Protein AF-A0A938DVN5-F1 (afdb_monomer)

Secondary structure (DSSP, 8-state):
-PPPPHHHHHHHHHHHHHTT--EEEEEEEETTEEEEEEEEEEEETTTTEE-----SS---GGG------

Nearest PDB structures (foldseek):
  6cb1-assembly1_I  TM=6.226E-01  e=2.591E+00  Saccharomyces cerevisiae BY4741
  5by8-assembly1_A  TM=4.103E-01  e=5.735E+00  Aspergillus nidulans FGSC A4

pLDDT: mean 74.28, std 19.25, range [41.03, 95.56]

Structure (mmCIF, N/CA/C/O backbone):
data_AF-A0A938DVN5-F1
#
_entry.id   AF-A0A938DVN5-F1
#
loop_
_atom_site.group_PDB
_atom_site.id
_atom_site.type_symbol
_atom_site.label_atom_id
_atom_site.label_alt_id
_atom_site.label_comp_id
_atom_site.label_asym_id
_atom_site.label_entity_id
_atom_site.label_seq_id
_atom_site.pdbx_PDB_ins_code
_atom_site.Cartn_x
_atom_site.Cartn_y
_atom_site.Cartn_z
_atom_site.occupancy
_atom_site.B_iso_or_equiv
_atom_site.auth_seq_id
_atom_site.auth_comp_id
_atom_site.auth_asym_id
_atom_site.auth_atom_id
_atom_site.pdbx_PDB_model_num
ATOM 1 N N . MET A 1 1 ? -13.715 6.360 3.956 1.00 69.00 1 MET A N 1
ATOM 2 C CA . MET A 1 1 ? -12.326 5.864 3.895 1.00 69.00 1 MET A CA 1
ATOM 3 C C . MET A 1 1 ? -11.493 6.958 3.252 1.00 69.00 1 MET A C 1
ATOM 5 O O . MET A 1 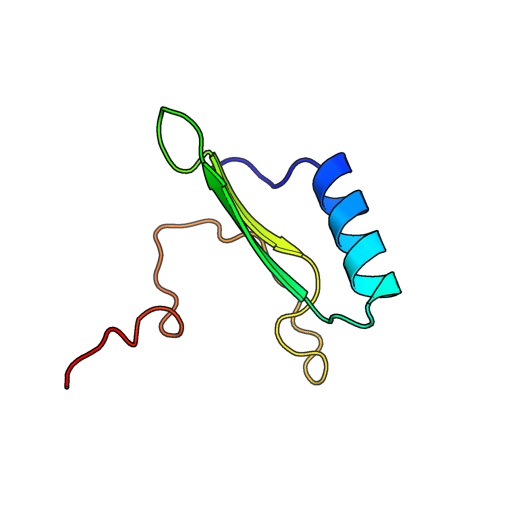1 ? -11.890 7.437 2.193 1.00 69.00 1 MET A O 1
ATOM 9 N N . GLU A 1 2 ? -10.451 7.431 3.931 1.00 80.25 2 GLU A N 1
ATOM 10 C CA . GLU A 1 2 ? -9.624 8.553 3.459 1.00 80.25 2 GLU A CA 1
ATOM 11 C C . GLU A 1 2 ? -8.711 8.105 2.300 1.00 80.25 2 GLU A C 1
ATOM 13 O O . GLU A 1 2 ? -8.389 6.917 2.207 1.00 80.25 2 GLU A O 1
ATOM 18 N N . PRO A 1 3 ? -8.311 8.999 1.376 1.00 83.06 3 PRO A N 1
ATOM 19 C CA . PRO A 1 3 ? -7.225 8.696 0.449 1.00 83.06 3 PRO A CA 1
ATOM 20 C C . PRO A 1 3 ? -5.888 8.604 1.199 1.00 83.06 3 PRO A C 1
ATOM 22 O O . PRO A 1 3 ? -5.734 9.154 2.290 1.00 83.06 3 PRO A O 1
ATOM 25 N N . ILE A 1 4 ? -4.899 7.943 0.592 1.00 87.69 4 ILE A N 1
ATOM 26 C CA . ILE A 1 4 ? -3.526 7.953 1.111 1.00 87.69 4 ILE A CA 1
ATOM 27 C C . ILE A 1 4 ? -3.034 9.414 1.116 1.00 87.69 4 ILE A C 1
ATOM 29 O O . ILE A 1 4 ? -3.161 10.091 0.093 1.00 87.69 4 ILE A O 1
ATOM 33 N N . PRO A 1 5 ? -2.478 9.926 2.230 1.00 90.69 5 PRO A N 1
ATOM 34 C CA . PRO A 1 5 ? -1.930 11.277 2.271 1.00 90.69 5 PRO A CA 1
ATOM 35 C C . PRO A 1 5 ? -0.869 11.496 1.174 1.00 90.69 5 PRO A C 1
ATOM 37 O O . PRO A 1 5 ? 0.042 10.671 1.062 1.00 90.69 5 PRO A O 1
ATOM 40 N N . PRO A 1 6 ? -0.902 12.606 0.408 1.00 90.75 6 PRO A N 1
ATOM 41 C CA . PRO A 1 6 ? -0.009 12.800 -0.742 1.00 90.75 6 PRO A CA 1
ATOM 42 C C . PRO A 1 6 ? 1.488 12.707 -0.411 1.00 90.75 6 PRO A C 1
ATOM 44 O O . PRO A 1 6 ? 2.256 12.105 -1.157 1.00 90.75 6 PRO A O 1
ATOM 47 N N . ALA A 1 7 ? 1.911 13.246 0.739 1.00 93.31 7 ALA A N 1
ATOM 48 C CA . ALA A 1 7 ? 3.303 13.165 1.191 1.00 93.31 7 ALA A CA 1
ATOM 49 C C . ALA A 1 7 ? 3.740 11.718 1.496 1.00 93.31 7 ALA A C 1
ATOM 51 O O . ALA A 1 7 ? 4.873 11.320 1.205 1.00 93.31 7 ALA A O 1
ATOM 52 N N . LEU A 1 8 ? 2.827 10.912 2.049 1.00 91.94 8 LEU A N 1
ATOM 53 C CA . LEU A 1 8 ? 3.068 9.496 2.309 1.00 91.94 8 LEU A CA 1
ATOM 54 C C . LEU A 1 8 ? 3.129 8.710 0.996 1.00 91.94 8 LEU A C 1
ATOM 56 O O . LEU A 1 8 ? 4.054 7.923 0.809 1.00 91.94 8 LEU A O 1
ATOM 60 N N . GLU A 1 9 ? 2.200 8.954 0.069 1.00 92.50 9 GLU A N 1
ATOM 61 C CA . GLU A 1 9 ? 2.219 8.322 -1.253 1.00 92.50 9 GLU A CA 1
ATOM 62 C C . GLU A 1 9 ? 3.526 8.625 -1.999 1.00 92.50 9 GLU A C 1
ATOM 64 O O . GLU A 1 9 ? 4.162 7.708 -2.523 1.00 92.50 9 GLU A O 1
ATOM 69 N N . ALA A 1 10 ? 3.967 9.887 -2.004 1.00 92.69 10 ALA A N 1
ATOM 70 C CA . ALA A 1 10 ? 5.222 10.294 -2.631 1.00 92.69 10 ALA A CA 1
ATOM 71 C C . ALA A 1 10 ? 6.425 9.558 -2.022 1.00 92.69 10 ALA A C 1
ATOM 73 O O . ALA A 1 10 ? 7.269 9.036 -2.751 1.00 92.69 10 ALA A O 1
ATOM 74 N N . THR A 1 11 ? 6.462 9.442 -0.692 1.00 95.56 11 THR A N 1
ATOM 75 C CA . THR A 1 11 ? 7.515 8.707 0.020 1.00 95.56 11 THR A CA 1
ATOM 76 C C . THR A 1 11 ? 7.520 7.227 -0.360 1.00 95.56 11 THR A C 1
ATOM 78 O O . THR A 1 11 ? 8.572 6.678 -0.691 1.00 95.56 11 THR A O 1
ATOM 81 N N . ILE A 1 12 ? 6.349 6.580 -0.368 1.00 93.06 12 ILE A N 1
ATOM 82 C CA . ILE A 1 12 ? 6.211 5.176 -0.774 1.00 93.06 12 ILE A CA 1
ATOM 83 C C . ILE A 1 12 ? 6.701 5.004 -2.213 1.00 93.06 12 ILE A C 1
ATOM 85 O O . ILE A 1 12 ? 7.516 4.126 -2.482 1.00 93.06 12 ILE A O 1
ATOM 89 N N . ARG A 1 13 ? 6.282 5.877 -3.131 1.00 92.44 13 ARG A N 1
ATOM 90 C CA . ARG A 1 13 ? 6.675 5.823 -4.543 1.00 92.44 13 ARG A CA 1
ATOM 91 C C . ARG A 1 13 ? 8.189 5.935 -4.733 1.00 92.44 13 ARG A C 1
ATOM 93 O O . ARG A 1 13 ? 8.745 5.193 -5.542 1.00 92.44 13 ARG A O 1
ATOM 100 N N . THR A 1 14 ? 8.861 6.805 -3.981 1.00 94.31 14 THR A N 1
ATOM 101 C CA . THR A 1 14 ? 10.330 6.904 -3.988 1.00 94.31 14 THR A CA 1
ATOM 102 C C . THR A 1 14 ? 10.974 5.594 -3.541 1.00 94.31 14 THR A C 1
ATOM 104 O O . THR A 1 14 ? 11.834 5.066 -4.243 1.00 94.31 14 THR A O 1
ATOM 107 N N . ARG A 1 15 ? 10.503 5.001 -2.437 1.00 94.50 15 ARG A N 1
ATOM 108 C CA . ARG A 1 15 ? 11.042 3.728 -1.931 1.00 94.50 15 ARG A CA 1
ATOM 109 C C . ARG A 1 15 ? 10.809 2.554 -2.877 1.00 94.50 15 ARG A C 1
ATOM 111 O O . ARG A 1 15 ? 11.684 1.702 -3.005 1.00 94.50 15 ARG A O 1
ATOM 118 N N . LEU A 1 16 ? 9.662 2.514 -3.553 1.00 91.12 16 LEU A N 1
ATOM 119 C CA . LEU A 1 16 ? 9.379 1.494 -4.562 1.00 91.12 16 LEU A CA 1
ATOM 120 C C . LEU A 1 16 ? 10.376 1.566 -5.723 1.00 91.12 16 LEU A C 1
ATOM 122 O O . LEU A 1 16 ? 10.915 0.537 -6.125 1.00 91.12 16 LEU A O 1
ATOM 126 N N . ARG A 1 17 ? 10.692 2.777 -6.201 1.00 88.44 17 ARG A N 1
ATOM 127 C CA . ARG A 1 17 ? 11.696 2.988 -7.257 1.00 88.44 17 ARG A CA 1
ATOM 128 C C . ARG A 1 17 ? 13.094 2.550 -6.826 1.00 88.44 17 ARG A C 1
ATOM 130 O O . ARG A 1 17 ? 13.733 1.803 -7.556 1.00 88.44 17 ARG A O 1
ATOM 137 N N . GLU A 1 18 ? 13.541 2.966 -5.640 1.00 92.94 18 GLU A N 1
ATOM 138 C CA . GLU A 1 18 ? 14.864 2.604 -5.096 1.00 92.94 18 GLU A CA 1
ATOM 139 C C . GLU A 1 18 ? 15.060 1.087 -4.970 1.00 92.94 18 GLU A C 1
ATOM 141 O O . GLU A 1 18 ? 16.173 0.589 -5.104 1.00 92.94 18 GLU A O 1
ATOM 146 N N . ARG A 1 19 ? 13.978 0.347 -4.707 1.00 89.00 19 ARG A N 1
ATOM 147 C CA . ARG A 1 19 ? 14.008 -1.103 -4.476 1.00 89.00 19 ARG A CA 1
ATOM 148 C C . ARG A 1 19 ? 13.554 -1.930 -5.675 1.00 89.00 19 ARG A C 1
ATOM 150 O O . ARG A 1 19 ? 13.311 -3.123 -5.509 1.00 89.00 19 ARG A O 1
ATOM 157 N N . LEU A 1 20 ? 13.376 -1.310 -6.846 1.00 85.44 20 LEU A N 1
ATOM 158 C CA . LEU A 1 20 ? 12.835 -1.961 -8.049 1.00 85.44 20 LEU A CA 1
ATOM 159 C C . LEU A 1 20 ? 11.533 -2.741 -7.769 1.00 85.44 20 LEU A C 1
ATOM 161 O O . LEU A 1 20 ? 11.260 -3.782 -8.361 1.00 85.44 20 LEU A O 1
ATOM 165 N N . THR A 1 21 ? 10.727 -2.246 -6.829 1.00 87.00 21 THR A N 1
ATOM 166 C CA . THR A 1 21 ? 9.457 -2.851 -6.429 1.00 87.00 21 THR A CA 1
ATOM 167 C C . THR A 1 21 ? 8.331 -2.220 -7.240 1.00 87.00 21 THR A C 1
ATOM 169 O O . THR A 1 21 ? 8.231 -0.999 -7.336 1.00 87.00 21 THR A O 1
ATOM 172 N N . GLN A 1 22 ? 7.471 -3.045 -7.832 1.00 85.44 2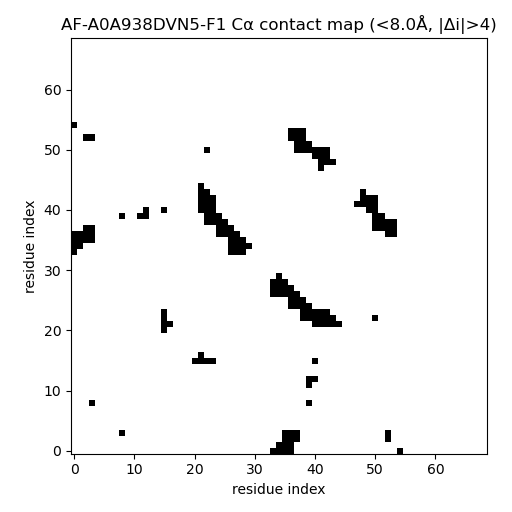2 GLN A N 1
ATOM 173 C CA . GLN A 1 22 ? 6.475 -2.581 -8.805 1.00 85.44 22 GLN A CA 1
ATOM 174 C C . GLN A 1 22 ? 5.276 -1.888 -8.153 1.00 85.44 22 GLN A C 1
ATOM 176 O O . GLN A 1 22 ? 4.784 -0.876 -8.663 1.00 85.44 22 GLN A O 1
ATOM 181 N N . GLY A 1 23 ? 4.833 -2.396 -7.005 1.00 88.31 23 GLY A N 1
ATOM 182 C CA . GLY A 1 23 ? 3.710 -1.848 -6.265 1.00 88.31 23 GLY A CA 1
ATOM 183 C C . GLY A 1 23 ? 3.654 -2.340 -4.827 1.00 88.31 23 GLY A C 1
ATOM 184 O O . GLY A 1 23 ? 4.337 -3.288 -4.444 1.00 88.31 23 GLY A O 1
ATOM 185 N N . LEU A 1 24 ? 2.842 -1.662 -4.024 1.00 88.94 24 LEU A N 1
ATOM 186 C CA . LEU A 1 24 ? 2.607 -1.966 -2.619 1.00 88.94 24 LEU A CA 1
ATOM 187 C C . LEU A 1 24 ? 1.138 -1.736 -2.291 1.00 88.94 24 LEU A C 1
ATOM 189 O O . LEU A 1 24 ? 0.639 -0.632 -2.489 1.00 88.94 24 LEU A O 1
ATOM 193 N N . ALA A 1 25 ? 0.476 -2.750 -1.738 1.00 89.19 25 ALA A N 1
ATOM 194 C CA . ALA A 1 25 ? -0.817 -2.600 -1.080 1.00 89.19 25 ALA A CA 1
ATOM 195 C C . ALA A 1 25 ? -0.606 -2.276 0.406 1.00 89.19 25 ALA A C 1
ATOM 197 O O . ALA A 1 25 ? 0.239 -2.886 1.062 1.00 89.19 25 ALA A O 1
ATOM 198 N N . LEU A 1 26 ? -1.371 -1.327 0.945 1.00 87.44 26 LEU A N 1
ATOM 199 C CA . LEU A 1 26 ? -1.286 -0.917 2.344 1.00 87.44 26 LEU A CA 1
ATOM 200 C C . LEU A 1 26 ? -2.655 -0.596 2.945 1.00 87.44 26 LEU A C 1
ATOM 202 O O . LEU A 1 26 ? -3.595 -0.197 2.255 1.00 87.44 26 LEU A O 1
ATOM 206 N N . ALA A 1 27 ? -2.732 -0.727 4.265 1.00 90.19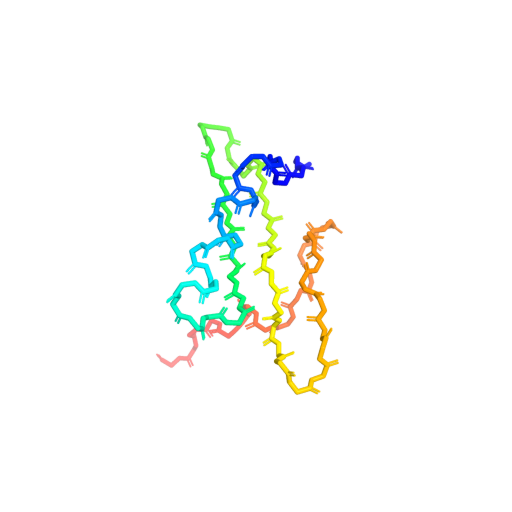 27 ALA A N 1
ATOM 207 C CA . ALA A 1 27 ? -3.836 -0.250 5.081 1.00 90.19 27 ALA A CA 1
ATOM 208 C C . ALA A 1 27 ? -3.277 0.453 6.322 1.00 90.19 27 ALA A C 1
ATOM 210 O O . ALA A 1 27 ? -2.352 -0.047 6.961 1.00 90.19 27 ALA A O 1
ATOM 211 N N . CYS A 1 28 ? -3.834 1.614 6.648 1.00 90.38 28 CYS A N 1
ATOM 212 C CA . CYS A 1 28 ? -3.540 2.362 7.860 1.00 90.38 28 CYS A CA 1
ATOM 213 C C . CYS A 1 28 ? -4.694 2.203 8.844 1.00 90.38 28 CYS A C 1
ATOM 215 O O . CYS A 1 28 ? -5.864 2.335 8.470 1.00 90.38 28 CYS A O 1
ATOM 217 N N . PHE A 1 29 ? -4.345 1.938 10.098 1.00 93.31 29 PHE A N 1
ATOM 218 C CA . PHE A 1 29 ? -5.282 1.738 11.191 1.00 93.31 29 PHE A CA 1
ATOM 219 C C . PHE A 1 29 ? -5.071 2.813 12.257 1.00 93.31 29 PHE A C 1
ATOM 221 O O . PHE A 1 29 ? -3.937 3.210 12.524 1.00 93.31 29 PHE A O 1
ATOM 228 N N . ASP A 1 30 ? -6.159 3.252 12.875 1.00 92.38 30 ASP A N 1
ATOM 229 C CA . ASP A 1 30 ? -6.152 4.011 14.121 1.00 92.38 30 ASP A CA 1
ATOM 230 C C . ASP A 1 30 ? -7.021 3.304 15.177 1.00 92.38 30 ASP A C 1
ATOM 232 O O . ASP A 1 30 ? -7.535 2.205 14.951 1.00 92.38 30 ASP A O 1
ATOM 236 N N . ALA A 1 31 ? -7.194 3.926 16.347 1.00 94.88 31 ALA A N 1
ATOM 237 C CA . ALA A 1 31 ? -7.994 3.370 17.441 1.00 94.88 31 ALA A CA 1
ATOM 238 C C . ALA A 1 31 ? -9.470 3.100 17.069 1.00 94.88 31 ALA A C 1
ATOM 240 O O . ALA A 1 31 ? -10.162 2.390 17.794 1.00 94.88 31 ALA A O 1
ATOM 241 N N . ARG A 1 32 ? -9.968 3.663 15.960 1.00 93.25 32 ARG A N 1
ATOM 242 C CA . ARG A 1 32 ? -11.346 3.525 15.468 1.00 93.25 32 ARG A CA 1
ATOM 243 C C . ARG A 1 32 ? -11.459 2.547 14.295 1.00 93.25 32 ARG A C 1
ATOM 245 O O . ARG A 1 32 ? -12.571 2.291 13.836 1.00 93.25 32 ARG A O 1
ATOM 252 N N . GLY A 1 33 ? -10.345 1.988 13.819 1.00 90.94 33 GLY A N 1
ATOM 253 C CA . GLY A 1 33 ? -10.309 0.987 12.755 1.00 90.94 33 GLY A CA 1
ATOM 254 C C . GLY A 1 33 ? -9.509 1.436 11.537 1.00 90.94 33 GLY A C 1
ATOM 255 O O . GLY A 1 33 ? -8.468 2.073 11.660 1.00 90.94 33 GLY A O 1
ATOM 256 N N . ILE A 1 34 ? -9.953 1.047 10.337 1.00 89.00 34 ILE A N 1
ATOM 257 C CA . ILE A 1 34 ? -9.239 1.363 9.092 1.00 89.00 34 ILE A CA 1
ATOM 258 C C . ILE A 1 34 ? -9.452 2.834 8.745 1.00 89.00 34 ILE A C 1
ATOM 260 O O . ILE A 1 34 ? -10.556 3.243 8.380 1.00 89.00 34 ILE A O 1
ATOM 264 N N . ARG A 1 35 ? -8.365 3.601 8.770 1.00 88.00 35 ARG A N 1
ATOM 265 C CA . ARG A 1 35 ? -8.352 5.002 8.358 1.00 88.00 35 ARG A CA 1
ATOM 266 C C . ARG A 1 35 ? -8.339 5.132 6.833 1.00 88.00 35 ARG A C 1
ATOM 268 O O . ARG A 1 35 ? -9.190 5.808 6.246 1.00 88.00 35 ARG A O 1
ATOM 275 N N . PHE A 1 36 ? -7.424 4.413 6.182 1.00 87.00 36 PHE A N 1
ATOM 276 C CA . PHE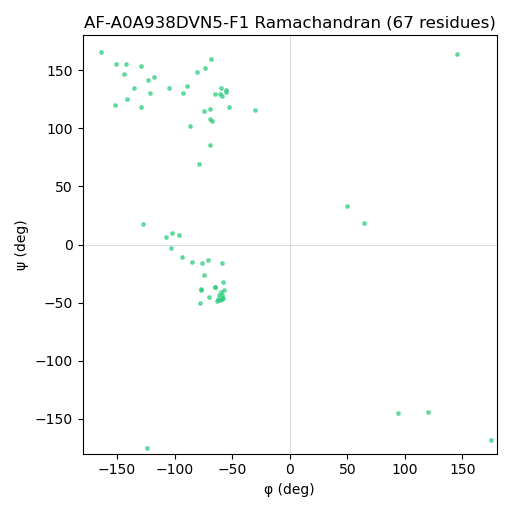 A 1 36 ? -7.353 4.300 4.724 1.00 87.00 36 PHE A CA 1
ATOM 277 C C . PHE A 1 36 ? -6.752 2.968 4.274 1.00 87.00 36 PHE A C 1
ATOM 279 O O . PHE A 1 36 ? -5.976 2.352 5.001 1.00 87.00 36 PHE A O 1
ATOM 286 N N . ALA A 1 37 ? -7.094 2.536 3.061 1.00 89.00 37 ALA A N 1
ATOM 287 C CA . ALA A 1 37 ? -6.493 1.385 2.398 1.00 89.00 37 ALA A CA 1
ATOM 288 C C . ALA A 1 37 ? -6.385 1.636 0.888 1.00 89.00 37 ALA A C 1
ATOM 290 O O . ALA A 1 37 ? -7.230 2.309 0.297 1.00 89.00 37 ALA A O 1
ATOM 291 N N . GLY A 1 38 ? -5.341 1.107 0.257 1.00 86.00 38 GLY A N 1
ATOM 292 C CA . GLY A 1 38 ? -5.113 1.281 -1.175 1.00 86.00 38 GLY A CA 1
ATOM 293 C C . GLY A 1 38 ? -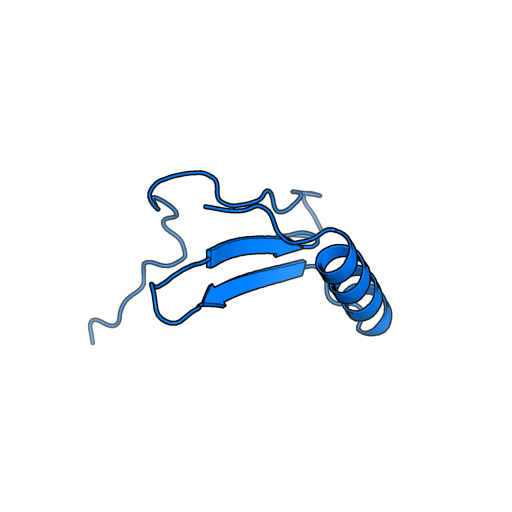3.788 0.689 -1.626 1.00 86.00 38 GLY A C 1
ATOM 294 O O . GLY A 1 38 ? -3.136 -0.036 -0.873 1.00 86.00 38 GLY A O 1
ATOM 295 N N . GLY A 1 39 ? -3.389 1.008 -2.853 1.00 88.81 39 GLY A N 1
ATOM 296 C CA . GLY A 1 39 ? -2.092 0.622 -3.385 1.00 88.81 39 GLY A CA 1
ATOM 297 C C . GLY A 1 39 ? -1.336 1.799 -3.985 1.00 88.81 39 GLY A C 1
ATOM 298 O O . GLY A 1 39 ? -1.938 2.773 -4.428 1.00 88.81 39 GLY A O 1
ATOM 299 N N . VAL A 1 40 ? -0.010 1.702 -3.987 1.00 89.50 40 VAL A N 1
ATOM 300 C CA . VAL A 1 40 ? 0.898 2.629 -4.673 1.00 89.50 40 VAL A CA 1
ATOM 301 C C . VAL A 1 40 ? 1.721 1.824 -5.666 1.00 89.50 40 VAL A C 1
ATOM 303 O O . VAL A 1 40 ? 2.290 0.802 -5.295 1.00 89.50 40 VAL A O 1
ATOM 306 N N . GLY A 1 41 ? 1.803 2.280 -6.915 1.00 85.94 41 GLY A N 1
ATOM 307 C CA . GLY A 1 41 ? 2.492 1.562 -7.992 1.00 85.94 41 GLY A CA 1
ATOM 308 C C . GLY A 1 41 ? 1.542 0.676 -8.802 1.00 85.94 41 GLY A C 1
ATOM 309 O O . GLY A 1 41 ? 0.396 1.058 -9.032 1.00 85.94 41 GLY A O 1
ATOM 310 N N . HIS A 1 42 ? 2.029 -0.473 -9.264 1.00 76.94 42 HIS A N 1
ATOM 311 C CA . HIS A 1 42 ? 1.325 -1.361 -10.193 1.00 76.94 42 HIS A CA 1
ATOM 312 C C . HIS A 1 42 ? 1.192 -2.758 -9.590 1.00 76.94 42 HIS A C 1
ATOM 314 O O . HIS A 1 42 ? 2.118 -3.239 -8.936 1.00 76.94 42 HIS A O 1
ATOM 320 N N . ALA A 1 43 ? 0.042 -3.401 -9.806 1.00 70.12 43 ALA A N 1
ATOM 321 C CA . ALA A 1 43 ? -0.177 -4.789 -9.388 1.00 70.12 43 ALA A CA 1
ATOM 322 C C . ALA A 1 43 ? 0.566 -5.772 -10.306 1.00 70.12 43 ALA A C 1
ATOM 324 O O . ALA A 1 43 ? 0.916 -6.873 -9.894 1.00 70.12 43 ALA A O 1
ATOM 325 N N . ASP A 1 44 ? 0.790 -5.343 -11.547 1.00 61.62 44 ASP A N 1
ATOM 326 C CA . ASP A 1 44 ? 1.422 -6.094 -12.616 1.00 61.62 44 ASP A CA 1
ATOM 327 C C . ASP A 1 44 ? 2.107 -5.095 -13.564 1.00 61.62 44 ASP A C 1
ATOM 329 O O . ASP A 1 44 ? 1.468 -4.188 -14.108 1.00 61.62 44 ASP A O 1
ATOM 333 N N . ALA A 1 45 ? 3.424 -5.222 -13.729 1.00 55.16 45 ALA A N 1
ATOM 334 C CA . ALA A 1 45 ? 4.192 -4.360 -14.624 1.00 55.16 45 ALA A CA 1
ATOM 335 C C . ALA A 1 45 ? 4.037 -4.706 -16.114 1.00 55.16 45 ALA A C 1
ATOM 337 O O . ALA A 1 45 ? 4.381 -3.871 -16.945 1.00 55.16 45 ALA A O 1
ATOM 338 N N . ILE A 1 46 ? 3.525 -5.892 -16.465 1.00 54.59 46 ILE A N 1
ATOM 339 C CA . ILE A 1 46 ? 3.314 -6.309 -17.861 1.00 54.59 46 ILE A CA 1
ATOM 340 C C . ILE A 1 46 ? 2.066 -5.629 -18.432 1.00 54.59 46 ILE A C 1
ATOM 342 O O . ILE A 1 46 ? 2.067 -5.192 -19.581 1.00 54.59 46 ILE A O 1
ATOM 346 N N . THR A 1 47 ? 1.010 -5.494 -17.627 1.00 55.75 47 THR A N 1
ATOM 347 C CA . THR A 1 47 ? -0.265 -4.889 -18.049 1.00 55.75 47 THR A CA 1
ATOM 348 C C . THR A 1 47 ? -0.375 -3.391 -17.753 1.00 55.75 47 THR A C 1
ATOM 350 O O . THR A 1 47 ? -1.302 -2.747 -18.238 1.00 55.75 47 THR A O 1
ATOM 353 N N . GLY A 1 48 ? 0.549 -2.807 -16.977 1.00 52.41 48 GLY A N 1
ATOM 354 C CA . GLY A 1 48 ? 0.512 -1.380 -16.629 1.00 52.41 48 GLY A CA 1
ATOM 355 C C . GLY A 1 48 ? -0.705 -0.991 -15.781 1.00 52.41 48 GLY A C 1
ATOM 356 O O . GLY A 1 48 ? -1.046 0.189 -15.691 1.00 52.41 48 GLY A O 1
ATOM 357 N N . LEU A 1 49 ? -1.366 -1.968 -15.149 1.00 53.84 49 LEU A N 1
ATOM 358 C CA . LEU A 1 49 ? -2.538 -1.735 -14.313 1.00 53.84 49 LEU A CA 1
ATOM 359 C C . LEU A 1 49 ? -2.129 -0.957 -13.061 1.00 53.84 49 LEU A C 1
ATOM 361 O O . LEU A 1 49 ? -1.496 -1.480 -12.136 1.00 53.84 49 LEU A O 1
ATOM 365 N N . GLN A 1 50 ? -2.491 0.323 -13.055 1.00 56.44 50 GLN A N 1
ATOM 366 C CA . GLN A 1 50 ? -2.278 1.214 -11.929 1.00 56.44 50 GLN A CA 1
ATOM 367 C C . GLN A 1 50 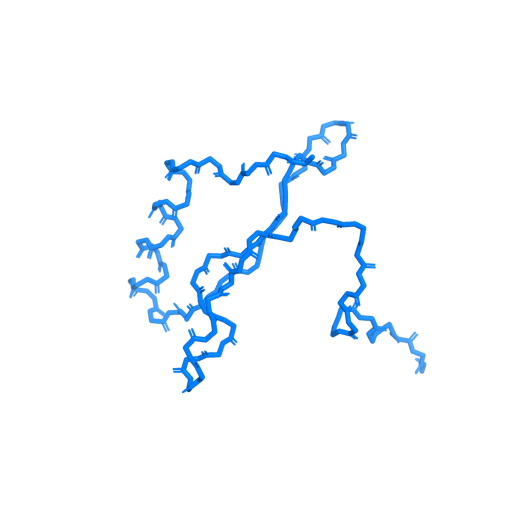? -3.107 0.728 -10.734 1.00 56.44 50 GLN A C 1
ATOM 369 O O . GLN A 1 50 ? -4.312 0.502 -10.854 1.00 56.44 50 GLN A O 1
ATOM 374 N N . LEU A 1 51 ? -2.475 0.583 -9.567 1.00 60.94 51 LEU A N 1
ATOM 375 C CA . LEU A 1 51 ? -3.207 0.313 -8.334 1.00 60.94 51 LEU A CA 1
ATOM 376 C C . LEU A 1 51 ? -4.011 1.561 -7.965 1.00 60.94 51 LEU A C 1
ATOM 378 O O . LEU A 1 51 ? -3.452 2.579 -7.560 1.00 60.94 51 LEU A O 1
ATOM 382 N N . VAL A 1 52 ? -5.329 1.482 -8.127 1.00 53.91 52 VAL A N 1
ATOM 383 C CA . VAL A 1 52 ? -6.261 2.507 -7.656 1.00 53.91 52 VAL A CA 1
ATOM 384 C C . VAL A 1 52 ? -6.533 2.323 -6.158 1.00 53.91 52 VAL A C 1
ATOM 386 O O . VAL A 1 52 ? -6.534 1.193 -5.660 1.00 53.91 52 VAL A O 1
ATOM 389 N N . PRO A 1 53 ? -6.788 3.410 -5.408 1.00 47.66 53 PRO A N 1
ATOM 390 C CA . PRO A 1 53 ? -7.267 3.311 -4.035 1.00 47.66 53 PRO A CA 1
ATOM 391 C C . PRO A 1 53 ? -8.546 2.468 -3.995 1.00 47.66 53 PRO A C 1
ATOM 393 O O . PRO A 1 53 ? -9.476 2.730 -4.761 1.00 47.66 53 PRO A O 1
ATOM 396 N N . LEU A 1 54 ? -8.611 1.484 -3.094 1.00 55.25 54 LEU A N 1
ATOM 397 C CA . LEU A 1 54 ? -9.783 0.623 -2.928 1.00 55.25 54 LEU A CA 1
ATOM 398 C C . LEU A 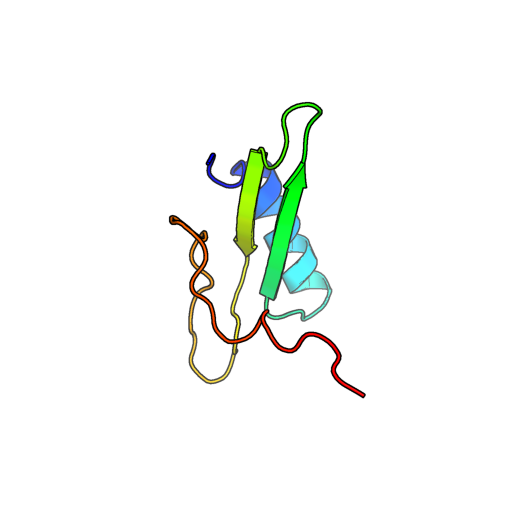1 54 ? -10.936 1.445 -2.329 1.00 55.25 54 LEU A C 1
ATOM 400 O O . LEU A 1 54 ? -11.125 1.507 -1.115 1.00 55.25 54 LEU A O 1
ATOM 404 N N . ARG A 1 55 ? -11.703 2.133 -3.180 1.00 44.53 55 ARG A N 1
ATOM 405 C CA . ARG A 1 55 ? -12.955 2.794 -2.796 1.00 44.53 55 ARG A CA 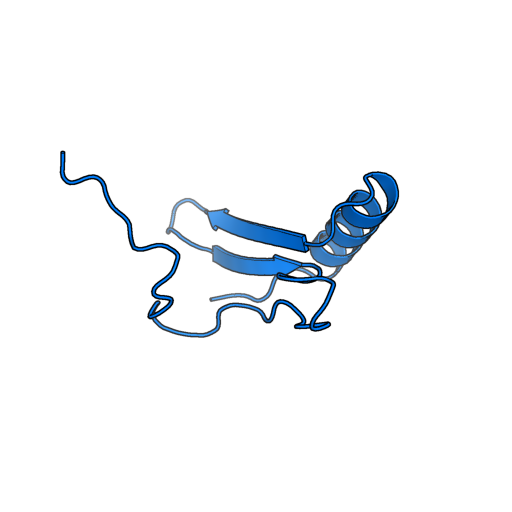1
ATOM 406 C C . ARG A 1 55 ? -14.100 1.788 -2.902 1.00 44.53 55 ARG A C 1
ATOM 408 O O . ARG A 1 55 ? -14.607 1.554 -3.990 1.00 44.53 55 ARG A O 1
ATOM 415 N N . GLY A 1 56 ? -14.540 1.238 -1.772 1.00 48.69 56 GLY A N 1
ATOM 416 C CA . GLY A 1 56 ? -15.784 0.462 -1.689 1.00 48.69 56 GLY A CA 1
ATOM 417 C C . GLY A 1 56 ? -15.733 -0.705 -0.698 1.00 48.69 56 GLY A C 1
ATOM 418 O O . GLY A 1 56 ? -14.647 -1.083 -0.251 1.00 48.69 56 GLY A O 1
ATOM 419 N N . PRO A 1 57 ? -16.896 -1.267 -0.307 1.00 43.59 57 PRO A N 1
ATOM 420 C CA . PRO A 1 57 ? -16.944 -2.525 0.429 1.00 43.59 57 PRO A CA 1
ATOM 421 C C . PRO A 1 57 ? -16.272 -3.627 -0.403 1.00 43.59 57 PRO A C 1
ATOM 423 O O . PRO A 1 57 ? -16.560 -3.801 -1.583 1.00 43.59 57 PRO A O 1
ATOM 426 N N . ARG A 1 58 ? -15.321 -4.318 0.232 1.00 52.03 58 ARG A N 1
ATOM 427 C CA . ARG A 1 58 ? -14.393 -5.293 -0.359 1.00 52.03 58 ARG A CA 1
ATOM 428 C C . ARG A 1 58 ? -15.118 -6.386 -1.157 1.00 52.03 58 ARG A C 1
ATOM 430 O O . ARG A 1 58 ? -15.820 -7.194 -0.557 1.00 52.03 58 ARG A O 1
ATOM 437 N N . THR A 1 59 ? -14.849 -6.489 -2.457 1.00 45.25 59 THR A N 1
ATOM 438 C CA . THR A 1 59 ? -15.213 -7.664 -3.278 1.00 45.25 59 THR A CA 1
ATOM 439 C C . THR A 1 59 ? -14.033 -8.246 -4.062 1.00 45.25 59 THR A C 1
ATOM 441 O O . THR A 1 59 ? -14.253 -9.013 -4.993 1.00 45.25 59 THR A O 1
ATOM 444 N N . ASP A 1 60 ? -12.783 -7.931 -3.705 1.00 48.84 60 ASP A N 1
ATOM 445 C CA . ASP A 1 60 ? -11.620 -8.490 -4.405 1.00 48.84 60 ASP A CA 1
ATOM 446 C C . ASP A 1 60 ? -11.464 -9.999 -4.125 1.00 48.84 60 ASP A C 1
ATOM 448 O O . ASP A 1 60 ? -11.189 -10.389 -2.983 1.00 48.84 60 ASP A O 1
ATOM 452 N N . PRO A 1 61 ? -11.575 -10.871 -5.147 1.00 47.09 61 PRO A N 1
ATOM 453 C CA . PRO A 1 61 ? -11.534 -12.326 -4.971 1.00 47.09 61 PRO A CA 1
ATOM 454 C C . PRO A 1 61 ? -10.139 -12.861 -4.600 1.00 47.09 61 PRO A C 1
ATOM 456 O O . PRO A 1 61 ? -10.005 -14.000 -4.153 1.00 47.09 61 PRO A O 1
ATOM 459 N N . TRP A 1 62 ? -9.089 -12.051 -4.741 1.00 52.00 62 TRP A N 1
ATOM 460 C CA . TRP A 1 62 ? -7.698 -12.480 -4.564 1.00 52.00 62 TRP A CA 1
ATOM 461 C C . TRP A 1 62 ? -7.203 -12.452 -3.112 1.00 52.00 62 TRP A C 1
ATOM 463 O O . TRP A 1 62 ? -6.207 -13.092 -2.791 1.00 52.00 62 TRP A O 1
ATOM 473 N N . LEU A 1 63 ? -7.920 -11.775 -2.212 1.00 50.03 63 LEU A N 1
ATOM 474 C CA . LEU A 1 63 ? -7.614 -11.726 -0.773 1.00 50.03 63 LEU A CA 1
ATOM 475 C C . LEU A 1 63 ? -8.418 -12.752 0.050 1.00 50.03 63 LEU A C 1
ATOM 477 O O . LEU A 1 63 ? -8.371 -12.736 1.278 1.00 50.03 63 LEU A O 1
ATOM 481 N N . GLY A 1 64 ? -9.149 -13.648 -0.625 1.00 45.50 64 GLY A N 1
ATOM 482 C CA . GLY A 1 64 ? -10.101 -14.584 -0.023 1.00 45.50 64 GLY A CA 1
ATOM 483 C C . GLY A 1 64 ? -9.681 -16.055 0.033 1.00 45.50 64 GLY A C 1
ATOM 484 O O . GLY A 1 64 ? -10.499 -16.876 0.445 1.00 45.50 64 GLY A O 1
ATOM 485 N N . ARG A 1 65 ? -8.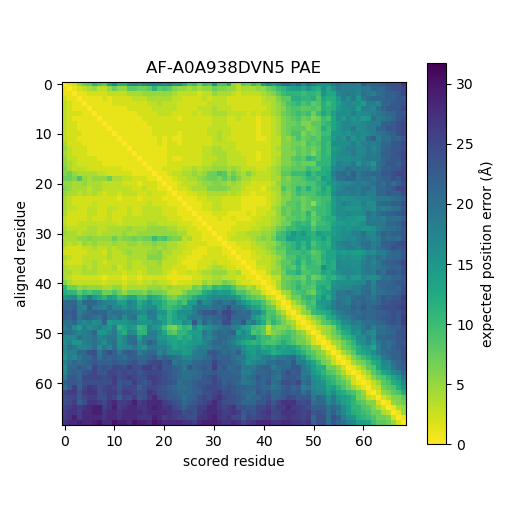445 -16.445 -0.325 1.00 47.81 65 ARG A N 1
ATOM 486 C CA . ARG A 1 65 ? -7.971 -17.820 -0.050 1.00 47.81 65 ARG A CA 1
ATOM 487 C C . ARG A 1 65 ? -7.555 -17.961 1.414 1.00 47.81 65 ARG A C 1
ATOM 489 O O . ARG A 1 65 ? -6.388 -18.109 1.759 1.00 47.81 65 ARG A O 1
ATOM 496 N N . GLY A 1 66 ? -8.559 -17.912 2.285 1.00 41.81 66 GLY A N 1
ATOM 497 C CA . GLY A 1 66 ? -8.462 -18.467 3.621 1.00 41.81 66 GLY A CA 1
ATOM 498 C C . GLY A 1 66 ? -8.169 -19.964 3.538 1.00 41.81 66 GLY A C 1
ATOM 499 O O . GLY A 1 66 ? -8.781 -20.688 2.752 1.00 41.81 66 GLY A O 1
ATOM 500 N N . ARG A 1 67 ? -7.221 -20.400 4.370 1.00 51.75 67 ARG A N 1
ATOM 501 C CA . ARG A 1 67 ? -7.049 -21.778 4.837 1.00 51.75 67 ARG A CA 1
ATOM 502 C C . ARG A 1 67 ? -8.392 -22.520 4.912 1.00 51.75 67 ARG A C 1
ATOM 504 O O . ARG A 1 67 ? -9.231 -22.201 5.751 1.00 51.75 67 ARG A O 1
ATOM 511 N N . ARG A 1 68 ? -8.544 -23.558 4.094 1.00 46.88 68 ARG A N 1
ATOM 512 C CA . ARG A 1 68 ? -9.199 -24.802 4.506 1.00 46.88 68 ARG A CA 1
ATOM 513 C C . ARG A 1 68 ? -8.262 -25.940 4.129 1.00 46.88 68 ARG A C 1
ATOM 515 O O . ARG A 1 68 ? -7.907 -26.078 2.961 1.00 46.88 68 ARG A O 1
ATOM 522 N N . GLY A 1 69 ? -7.835 -26.660 5.153 1.00 41.03 69 GLY A N 1
ATOM 523 C CA . GLY A 1 69 ? -6.822 -27.702 5.164 1.00 41.03 69 GLY A CA 1
ATOM 524 C C . GLY A 1 69 ? -6.407 -27.861 6.608 1.00 41.03 69 GLY A C 1
ATOM 525 O O . GLY A 1 69 ? -5.596 -27.016 7.046 1.00 41.03 69 GLY A O 1
#

Radius of gyration: 13.62 Å; Cα contacts (8 Å, |Δi|>4): 86; chains: 1; bounding box: 32×41×36 Å

Sequence (69 aa):
MEPIPPALEATIRTRLRERLTQGLALACFDARGIRFAGGVGHADAITGLQLVPLRGPRTDPWLGRGRRG

Mean predicted aligned error: 11.36 Å

Solvent-accessible surface area (backbone atoms only — not comparable to full-atom values): 4440 Å² total; per-residue (Å²): 122,48,78,77,53,68,72,57,49,53,53,51,54,51,51,27,61,78,64,77,44,61,48,48,78,49,73,44,71,52,102,90,40,77,48,27,49,32,36,50,52,24,84,39,82,89,77,65,45,67,40,62,63,65,85,67,88,86,77,68,74,83,83,63,82,66,90,82,132

Foldseek 3Di:
DDPDPPVRLVVVQVVCVVVVNQKDWDFDADPVGTPFTWMHGAPDPVVRHGTDGPPDDDDDPPVPPDDDD